Protein AF-A0ABC8APU8-F1 (afdb_monomer_lite)

InterPro domains:
  IPR000086 NUDIX hydrolase domain [PF00293] (6-107)
  IPR000086 NUDIX hydrolase domain [PS51462] (1-116)
  IPR015797 NUDIX hydrolase-like domain superfamily [SSF55811] (5-109)

pLDDT: mean 92.84, std 8.29, range [59.09, 98.62]

Secondary structure (DSSP, 8-state):
-B-TTSSEEEEEE-TTT-SEE----PPPTT-SSHHHHHHHHHHHHH---S-EEPSS--EEEEEEEE-TTSSEEEEEEEE--EEPPTT------TT-SEEEEEETTS--TTB-----

Sequence (116 aa):
MFSHDEREVLLTLHPRVGRWIQLGGHCEESDDSVAAAALREATEESGIAGLVLEPGLYGAQAHPIKCSLGVPTRHLDLLFKIKAPEGAVPVRSSESADLAWWPVDGLPADSDVLLR

Organism: NCBI:txid37332

Radius of gyration: 13.86 Å; chains: 1; bounding box: 37×28×30 Å

Foldseek 3Di:
DAEQVRQKDKWFCAPVLRFTEHFADDDDPPQPDPQSRRVVRCCQAFVAPPKDWDDDFPDWDWDWDCPPVRDIDIDIDTDTDIYGYHPTDTDGDPRGPDIDIAGPVGDDPRHDYDDD

Structure (mmCIF, N/CA/C/O backbone):
data_AF-A0ABC8APU8-F1
#
_entry.id   AF-A0ABC8APU8-F1
#
loop_
_atom_site.group_PDB
_atom_site.id
_atom_site.type_symbol
_atom_site.label_atom_id
_atom_site.label_alt_id
_atom_site.label_comp_id
_atom_site.label_asym_id
_atom_site.label_entity_id
_atom_site.label_seq_id
_atom_site.pdbx_PDB_ins_code
_atom_site.Cartn_x
_atom_site.Cartn_y
_atom_site.Cartn_z
_atom_site.occupancy
_atom_site.B_iso_or_equiv
_atom_site.auth_seq_id
_atom_site.auth_comp_id
_atom_site.auth_asym_id
_atom_site.auth_atom_id
_atom_site.pdbx_PDB_model_num
ATOM 1 N N . MET A 1 1 ? -2.473 -2.173 1.549 1.00 96.75 1 MET A N 1
ATOM 2 C CA . MET A 1 1 ? -3.248 -1.744 2.735 1.00 96.75 1 MET A CA 1
ATOM 3 C C . MET A 1 1 ? -4.701 -2.131 2.534 1.00 96.75 1 MET A C 1
ATOM 5 O O . MET A 1 1 ? -5.202 -1.898 1.447 1.00 96.75 1 MET A O 1
ATOM 9 N N . PHE A 1 2 ? -5.351 -2.725 3.529 1.00 98.19 2 PHE A N 1
ATOM 10 C CA . PHE A 1 2 ? -6.730 -3.208 3.451 1.00 98.19 2 PHE A CA 1
ATOM 11 C C . PHE A 1 2 ? -7.716 -2.229 4.096 1.00 98.19 2 PHE A C 1
ATOM 13 O O . PHE A 1 2 ? -7.354 -1.508 5.032 1.00 98.19 2 PHE A O 1
ATOM 20 N N . SER A 1 3 ? -8.961 -2.233 3.622 1.00 98.44 3 SER A N 1
ATOM 21 C CA . SER A 1 3 ? -10.084 -1.561 4.279 1.00 98.44 3 SER A CA 1
ATOM 22 C C . SER A 1 3 ? -10.367 -2.168 5.662 1.00 98.44 3 SER A C 1
ATOM 24 O O . SER A 1 3 ? -9.897 -3.258 6.002 1.00 98.44 3 SER A O 1
ATOM 26 N N . HIS A 1 4 ? -11.171 -1.476 6.471 1.00 98.00 4 HIS A N 1
ATOM 27 C CA 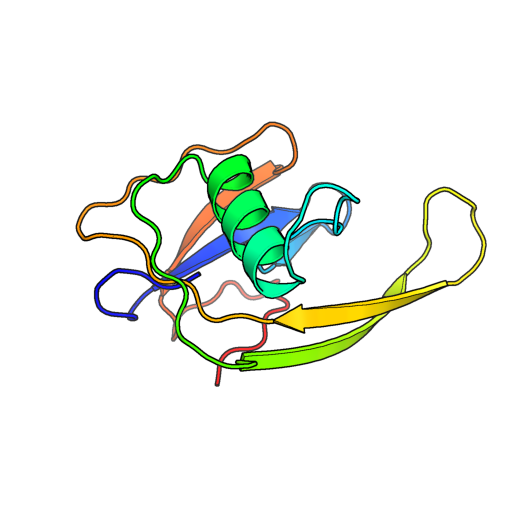. HIS A 1 4 ? -11.551 -1.913 7.822 1.00 98.00 4 HIS A CA 1
ATOM 28 C C . HIS A 1 4 ? -12.218 -3.306 7.879 1.00 98.00 4 HIS A C 1
ATOM 30 O O . HIS A 1 4 ? -12.139 -3.997 8.895 1.00 98.00 4 HIS A O 1
ATOM 36 N N . ASP A 1 5 ? -12.856 -3.736 6.795 1.00 97.69 5 ASP A N 1
ATOM 37 C CA . ASP A 1 5 ? -13.506 -5.039 6.632 1.00 97.69 5 ASP A CA 1
ATOM 38 C C . ASP A 1 5 ? -12.740 -5.978 5.685 1.00 97.69 5 ASP A C 1
ATOM 40 O O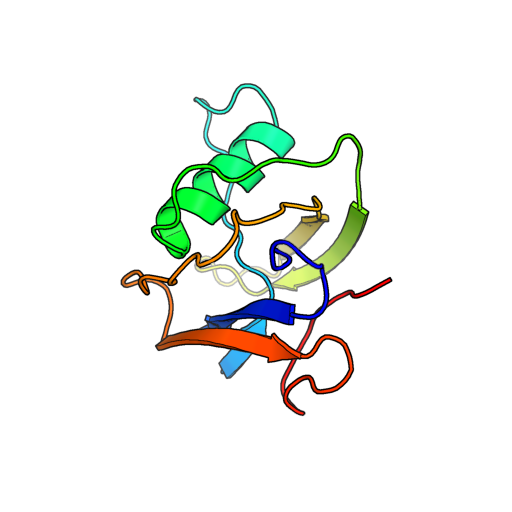 . ASP A 1 5 ? -13.189 -7.093 5.429 1.00 97.69 5 ASP A O 1
ATOM 44 N N . GLU A 1 6 ? -11.583 -5.530 5.191 1.00 97.62 6 GLU A N 1
ATOM 45 C CA . GLU A 1 6 ? -10.670 -6.251 4.298 1.00 97.62 6 GLU A CA 1
ATOM 46 C C . GLU A 1 6 ? -11.273 -6.666 2.952 1.00 97.62 6 GLU A C 1
ATOM 48 O O . GLU A 1 6 ? -10.721 -7.517 2.255 1.00 97.62 6 GLU A O 1
ATOM 53 N N . ARG A 1 7 ? -12.389 -6.045 2.558 1.00 97.81 7 ARG A N 1
ATOM 54 C CA . ARG A 1 7 ? -13.015 -6.264 1.248 1.00 97.81 7 ARG A CA 1
ATOM 55 C C . ARG A 1 7 ? -12.368 -5.459 0.135 1.00 97.81 7 ARG A C 1
ATOM 57 O O . ARG A 1 7 ? -12.537 -5.797 -1.034 1.00 97.81 7 ARG A O 1
ATOM 64 N N . GLU A 1 8 ? -11.619 -4.424 0.489 1.00 98.44 8 GLU A N 1
ATOM 65 C CA . GLU A 1 8 ? -10.915 -3.574 -0.458 1.00 98.44 8 GLU A CA 1
ATOM 66 C C . GLU A 1 8 ? -9.438 -3.445 -0.087 1.00 98.44 8 GLU A C 1
ATOM 68 O O . GLU A 1 8 ? -9.038 -3.565 1.076 1.00 98.44 8 GLU A O 1
ATOM 73 N N . VAL A 1 9 ? -8.621 -3.167 -1.098 1.00 98.25 9 VAL A N 1
ATOM 74 C CA . VAL A 1 9 ? -7.205 -2.838 -0.967 1.00 98.25 9 VAL A CA 1
ATOM 75 C C . VAL A 1 9 ? -6.946 -1.468 -1.586 1.00 98.25 9 VAL A C 1
ATOM 77 O O . VAL A 1 9 ? -7.421 -1.173 -2.682 1.00 98.25 9 VAL A O 1
ATOM 80 N N . LEU A 1 10 ? -6.206 -0.611 -0.881 1.00 98.06 10 LEU A N 1
ATOM 81 C CA . LEU A 1 10 ? -5.769 0.671 -1.423 1.00 98.06 10 LEU A CA 1
ATOM 82 C C . LEU A 1 10 ? -4.534 0.447 -2.284 1.00 98.06 10 LEU A C 1
ATOM 84 O O . LEU A 1 10 ? -3.540 -0.097 -1.787 1.00 98.06 10 LEU A O 1
ATOM 88 N N . LEU A 1 11 ? -4.606 0.891 -3.537 1.00 98.00 11 LEU A N 1
ATOM 89 C CA . LEU A 1 11 ? -3.526 0.806 -4.515 1.00 98.00 11 LEU A CA 1
ATOM 90 C C . LEU A 1 11 ? -3.177 2.191 -5.054 1.00 98.00 11 LEU A C 1
ATOM 92 O O . LEU A 1 11 ? -4.060 3.033 -5.235 1.00 98.00 11 LEU A O 1
ATOM 96 N N . THR A 1 12 ? -1.898 2.386 -5.362 1.00 97.62 12 THR A N 1
ATOM 97 C CA . THR A 1 12 ? -1.390 3.562 -6.071 1.00 97.62 12 THR A CA 1
ATOM 98 C C . THR A 1 12 ? -1.168 3.240 -7.546 1.00 97.62 12 THR A C 1
ATOM 100 O O . THR A 1 12 ? -0.613 2.194 -7.894 1.00 97.62 12 THR A O 1
ATOM 103 N N . LEU A 1 13 ? -1.594 4.140 -8.432 1.00 97.00 13 LEU A N 1
ATOM 104 C CA . LEU A 1 13 ? -1.204 4.117 -9.836 1.00 97.00 13 LEU A CA 1
ATOM 105 C C . LEU A 1 13 ? 0.159 4.801 -9.967 1.00 97.00 13 LEU A C 1
ATOM 107 O O . LEU A 1 13 ? 0.266 6.032 -9.948 1.00 97.00 13 LEU A O 1
ATOM 111 N N . HIS A 1 14 ? 1.213 4.002 -10.113 1.00 94.31 14 HIS A N 1
ATOM 112 C CA . HIS A 1 14 ? 2.577 4.518 -10.066 1.00 94.31 14 HIS A CA 1
ATOM 113 C C . HIS A 1 14 ? 2.972 5.207 -11.391 1.00 94.31 14 HIS A C 1
ATOM 115 O O . HIS A 1 14 ? 2.999 4.553 -12.441 1.00 94.31 14 HIS A O 1
ATOM 121 N N . PRO A 1 15 ? 3.372 6.496 -11.386 1.00 91.06 15 PRO A N 1
ATOM 122 C CA . PRO A 1 15 ? 3.496 7.321 -12.595 1.00 91.06 15 PRO A CA 1
ATOM 123 C C . PRO A 1 15 ? 4.564 6.838 -13.584 1.00 91.06 15 PRO A C 1
ATOM 125 O O . PRO A 1 15 ? 4.454 7.088 -14.781 1.00 91.06 15 PRO A O 1
ATOM 128 N N . ARG A 1 16 ? 5.606 6.141 -13.109 1.00 88.06 16 ARG A N 1
ATOM 129 C CA . ARG A 1 16 ? 6.667 5.598 -13.983 1.00 88.06 16 ARG A CA 1
ATOM 130 C C . ARG A 1 16 ? 6.438 4.151 -14.405 1.00 88.06 16 ARG A C 1
ATOM 132 O O . ARG A 1 16 ? 7.006 3.726 -15.404 1.00 88.06 16 ARG A O 1
ATOM 139 N N . VAL A 1 17 ? 5.669 3.392 -13.624 1.00 88.62 17 VAL A N 1
ATOM 140 C CA . VAL A 1 17 ? 5.433 1.960 -13.886 1.00 88.62 17 VAL A CA 1
ATOM 141 C C . VAL A 1 17 ? 4.174 1.794 -14.736 1.00 88.62 17 VAL A C 1
ATOM 143 O O . VAL A 1 17 ? 4.113 0.881 -15.554 1.00 88.62 17 VAL A O 1
ATOM 146 N N . GLY A 1 18 ? 3.204 2.705 -14.592 1.00 92.25 18 GLY A N 1
ATOM 147 C CA . GLY A 1 18 ? 1.947 2.678 -15.336 1.00 92.25 18 GLY A CA 1
ATOM 148 C C . GLY A 1 18 ? 1.067 1.495 -14.945 1.00 92.25 18 GLY A C 1
ATOM 149 O O . GLY A 1 18 ? 0.430 0.911 -15.814 1.00 92.25 18 GLY A O 1
ATOM 150 N N . ARG A 1 19 ? 1.108 1.103 -13.666 1.00 94.88 19 ARG A N 1
ATOM 151 C CA . ARG A 1 19 ? 0.358 -0.017 -13.086 1.00 94.88 19 ARG A CA 1
ATOM 152 C C . ARG A 1 19 ? -0.148 0.346 -11.701 1.00 94.88 19 ARG A C 1
ATOM 154 O O . ARG A 1 19 ? 0.472 1.171 -11.021 1.00 94.88 19 ARG A O 1
ATOM 161 N N . TRP A 1 20 ? -1.220 -0.320 -11.290 1.00 96.94 20 TRP A N 1
ATOM 162 C CA . TRP A 1 20 ? -1.708 -0.284 -9.916 1.00 96.94 20 TRP A CA 1
ATOM 163 C C . TRP A 1 20 ? -0.884 -1.225 -9.040 1.00 96.94 20 TRP A C 1
ATOM 165 O O . TRP A 1 20 ? -0.844 -2.433 -9.279 1.00 96.94 20 TRP A O 1
ATOM 175 N N . ILE A 1 21 ? -0.225 -0.674 -8.029 1.00 95.25 21 ILE A N 1
ATOM 176 C CA . ILE A 1 21 ? 0.648 -1.414 -7.113 1.00 95.25 21 ILE A CA 1
ATOM 177 C C . ILE A 1 21 ? 0.336 -1.049 -5.660 1.00 95.25 21 ILE A C 1
ATOM 179 O O . ILE A 1 21 ? -0.407 -0.103 -5.382 1.00 95.25 21 ILE A O 1
ATOM 183 N N . GLN A 1 22 ? 0.882 -1.816 -4.719 1.00 95.12 22 GLN A N 1
ATOM 184 C CA . GLN A 1 22 ? 0.870 -1.446 -3.306 1.00 95.12 22 GLN A CA 1
ATOM 185 C C . GLN A 1 22 ? 1.600 -0.117 -3.065 1.00 95.12 22 GLN A C 1
ATOM 187 O O . GLN A 1 22 ? 2.555 0.203 -3.767 1.00 95.12 22 GLN A O 1
ATOM 192 N N . LEU A 1 23 ? 1.169 0.614 -2.034 1.00 95.38 23 LEU A N 1
ATOM 193 C CA . LEU A 1 23 ? 1.943 1.721 -1.469 1.00 95.38 23 LEU A CA 1
ATOM 194 C C . LEU A 1 23 ? 3.256 1.189 -0.884 1.00 95.38 23 LEU A C 1
ATOM 196 O O . LEU A 1 23 ? 3.291 0.044 -0.404 1.00 95.38 23 LEU A O 1
ATOM 200 N N . GLY A 1 24 ? 4.296 2.016 -0.871 1.00 92.75 24 GLY A N 1
ATOM 201 C CA . GLY A 1 24 ? 5.560 1.667 -0.245 1.00 92.75 24 GLY A CA 1
ATOM 202 C C . GLY A 1 24 ? 6.731 2.504 -0.745 1.00 92.75 24 GLY A C 1
ATOM 203 O O . GLY A 1 24 ? 6.831 2.835 -1.924 1.00 92.75 24 GLY A O 1
ATOM 204 N N . GLY A 1 25 ? 7.686 2.714 0.155 1.00 91.75 25 GLY A N 1
ATOM 205 C CA . GLY A 1 25 ? 8.903 3.470 -0.097 1.00 91.75 25 GLY A CA 1
ATOM 206 C C . GLY A 1 25 ? 10.128 2.852 0.571 1.00 91.75 25 GLY A C 1
ATOM 207 O O . GLY A 1 25 ? 10.149 1.674 0.946 1.00 91.75 25 GLY A O 1
ATOM 208 N N . HIS A 1 26 ? 11.194 3.641 0.665 1.00 91.06 26 HIS A N 1
ATOM 209 C CA . HIS A 1 26 ? 12.463 3.185 1.225 1.00 91.06 26 HIS A CA 1
ATOM 210 C C . HIS A 1 26 ? 12.471 3.306 2.751 1.00 91.06 26 HIS A C 1
ATOM 212 O O . HIS A 1 26 ? 11.849 4.190 3.328 1.00 91.06 26 HIS A O 1
ATOM 218 N N . CYS A 1 27 ? 13.248 2.445 3.409 1.00 94.62 27 CYS A N 1
ATOM 219 C CA . CYS A 1 27 ? 13.561 2.655 4.817 1.00 94.62 27 CYS A CA 1
ATOM 220 C C . CYS A 1 27 ? 14.488 3.863 4.979 1.00 94.62 27 CYS A C 1
ATOM 222 O O . CYS A 1 27 ? 15.464 4.014 4.236 1.00 94.62 27 CYS A O 1
ATOM 224 N N . GLU A 1 28 ? 14.213 4.664 5.995 1.00 95.06 28 GLU A N 1
ATOM 225 C CA . GLU A 1 28 ? 15.050 5.756 6.465 1.00 95.06 28 GLU A CA 1
ATOM 226 C C . GLU A 1 28 ? 15.847 5.326 7.705 1.00 95.06 28 GLU A C 1
ATOM 228 O O . GLU A 1 28 ? 15.482 4.389 8.413 1.00 95.06 28 GLU A O 1
ATOM 233 N N . GLU A 1 29 ? 16.948 6.024 8.002 1.00 96.19 29 GLU A N 1
ATOM 234 C CA . GLU A 1 29 ? 17.755 5.758 9.210 1.00 96.19 29 GLU A CA 1
ATOM 235 C C . GLU A 1 29 ? 16.980 6.012 10.515 1.00 96.19 29 GLU A C 1
ATOM 237 O O . GLU A 1 29 ? 17.346 5.496 11.570 1.00 96.19 29 GLU A O 1
ATOM 242 N N . SER A 1 30 ? 15.926 6.823 10.438 1.00 95.94 30 SER A N 1
ATOM 243 C CA . SER A 1 30 ? 14.998 7.165 11.516 1.00 95.94 30 SER A CA 1
ATOM 244 C C . SER A 1 30 ? 13.955 6.079 11.794 1.00 95.94 30 SER A C 1
ATOM 246 O O . SER A 1 30 ? 13.294 6.146 12.830 1.00 95.94 30 SER A O 1
ATOM 248 N N . ASP A 1 31 ? 13.782 5.099 10.901 1.00 97.25 31 ASP A N 1
ATOM 249 C CA . ASP A 1 31 ? 12.783 4.051 11.078 1.00 97.25 31 ASP A CA 1
ATOM 250 C C . ASP A 1 31 ? 13.266 3.007 12.098 1.00 97.25 31 ASP A C 1
ATOM 252 O O . ASP A 1 31 ? 14.266 2.317 11.894 1.00 97.25 31 ASP A O 1
ATOM 256 N N . ASP A 1 32 ? 12.495 2.805 13.170 1.00 96.44 32 ASP A N 1
ATOM 257 C CA . ASP A 1 32 ? 12.808 1.811 14.212 1.00 96.44 32 ASP A CA 1
ATOM 258 C C . ASP A 1 32 ? 12.859 0.365 13.675 1.00 96.44 32 ASP A C 1
ATOM 260 O O . ASP A 1 32 ? 13.458 -0.531 14.276 1.00 96.44 32 ASP A O 1
ATOM 264 N N . SER A 1 33 ? 12.174 0.101 12.558 1.00 96.50 33 SER A N 1
ATOM 265 C CA . SER A 1 33 ? 12.165 -1.188 11.863 1.00 96.50 33 SER A CA 1
ATOM 266 C C . SER A 1 33 ? 11.613 -1.047 10.442 1.00 96.50 33 SER A C 1
ATOM 268 O O . SER A 1 33 ? 10.925 -0.081 10.128 1.00 96.50 33 SER A O 1
ATOM 270 N N . VAL A 1 34 ? 11.798 -2.070 9.599 1.00 96.31 34 VAL A N 1
ATOM 271 C CA . VAL A 1 34 ? 11.178 -2.1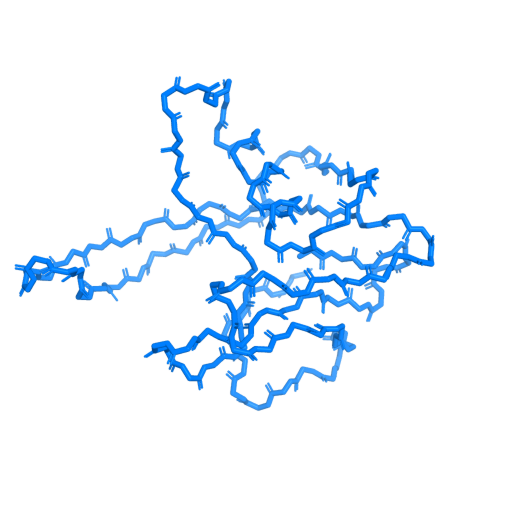17 8.257 1.00 96.31 34 VAL A CA 1
ATOM 272 C C . VAL A 1 34 ? 9.642 -2.069 8.331 1.00 96.31 34 VAL A C 1
ATOM 274 O O . VAL A 1 34 ? 8.993 -1.482 7.473 1.00 96.31 34 VAL A O 1
ATOM 277 N N . ALA A 1 35 ? 9.044 -2.651 9.376 1.00 97.31 35 ALA A N 1
ATOM 278 C CA . ALA A 1 35 ? 7.601 -2.571 9.595 1.00 97.31 35 ALA A CA 1
ATOM 279 C C . ALA A 1 35 ? 7.158 -1.137 9.939 1.00 97.31 35 ALA A C 1
ATOM 281 O O . ALA A 1 35 ? 6.115 -0.687 9.468 1.00 97.31 35 ALA A O 1
ATOM 282 N N . ALA A 1 36 ? 7.961 -0.413 10.729 1.00 97.06 36 ALA A N 1
ATOM 283 C CA . ALA A 1 36 ? 7.715 0.995 11.036 1.00 97.06 36 ALA A CA 1
ATOM 284 C C . ALA A 1 36 ? 7.811 1.862 9.771 1.00 97.06 36 ALA A C 1
ATOM 286 O O . ALA A 1 36 ? 6.908 2.660 9.532 1.00 97.06 36 ALA A O 1
ATOM 287 N N . ALA A 1 37 ? 8.813 1.611 8.919 1.00 97.62 37 ALA A N 1
ATOM 288 C CA . ALA A 1 37 ? 8.933 2.252 7.610 1.00 97.62 37 ALA A CA 1
ATOM 289 C C . ALA A 1 37 ? 7.676 2.022 6.756 1.00 97.62 37 ALA A C 1
ATOM 291 O O . ALA A 1 37 ? 7.076 2.969 6.262 1.00 97.62 37 ALA A O 1
ATOM 292 N N . ALA A 1 38 ? 7.201 0.775 6.652 1.00 97.50 38 ALA A N 1
ATOM 293 C CA . ALA A 1 38 ? 5.994 0.458 5.886 1.00 97.50 38 ALA A CA 1
ATOM 294 C C . ALA A 1 38 ? 4.739 1.188 6.405 1.00 97.50 38 ALA A C 1
ATOM 296 O O . ALA A 1 38 ? 3.895 1.601 5.610 1.00 97.50 38 ALA A O 1
ATOM 297 N N . LEU A 1 39 ? 4.603 1.354 7.727 1.00 97.94 39 LEU A N 1
ATOM 298 C CA . LEU A 1 39 ? 3.493 2.102 8.324 1.00 97.94 39 LEU A CA 1
ATOM 299 C C . LEU A 1 39 ? 3.606 3.614 8.073 1.00 97.94 39 LEU A C 1
ATOM 301 O O . LEU A 1 39 ? 2.587 4.255 7.796 1.00 97.94 39 LEU A O 1
ATOM 305 N N . ARG A 1 40 ? 4.821 4.173 8.151 1.00 97.75 40 ARG A N 1
ATOM 306 C CA . ARG A 1 40 ? 5.104 5.578 7.824 1.00 97.75 40 ARG A CA 1
ATOM 307 C C . ARG A 1 40 ? 4.765 5.870 6.364 1.00 97.75 40 ARG A C 1
ATOM 309 O O . ARG A 1 40 ? 3.903 6.706 6.121 1.00 97.75 40 ARG A O 1
ATOM 316 N N . GLU A 1 41 ? 5.335 5.116 5.430 1.00 97.44 41 GLU A N 1
ATOM 317 C CA . GLU A 1 41 ? 5.093 5.261 3.985 1.00 97.44 41 GLU A CA 1
ATOM 318 C C . GLU A 1 41 ? 3.600 5.133 3.649 1.00 97.44 41 GLU A C 1
ATOM 320 O O . GLU A 1 41 ? 3.024 5.976 2.964 1.00 97.44 41 GLU A O 1
ATOM 325 N N . ALA A 1 42 ? 2.913 4.133 4.220 1.00 97.44 42 ALA A N 1
ATOM 326 C CA . ALA A 1 42 ? 1.471 3.993 4.034 1.00 97.44 42 ALA A CA 1
ATOM 327 C C . ALA A 1 42 ? 0.694 5.223 4.533 1.00 97.44 42 ALA A C 1
ATOM 329 O O . ALA A 1 42 ? -0.302 5.599 3.917 1.00 97.44 42 ALA A O 1
ATOM 330 N N . THR A 1 43 ? 1.132 5.855 5.625 1.00 97.38 43 THR A N 1
ATOM 331 C CA . THR A 1 43 ? 0.522 7.085 6.153 1.00 97.38 43 THR A CA 1
ATOM 332 C C . THR A 1 43 ? 0.807 8.279 5.240 1.00 97.38 43 THR A C 1
ATOM 334 O O . THR A 1 43 ? -0.110 9.032 4.917 1.00 97.38 43 THR A O 1
ATOM 337 N N . GLU A 1 44 ? 2.054 8.444 4.801 1.00 96.69 44 GLU A N 1
ATOM 338 C CA . GLU A 1 44 ? 2.517 9.570 3.980 1.00 96.69 44 GLU A CA 1
ATOM 339 C C . GLU A 1 44 ? 1.897 9.559 2.580 1.00 96.69 44 GLU A C 1
ATOM 341 O O . GLU A 1 44 ? 1.375 10.577 2.118 1.00 96.69 44 GLU A O 1
ATOM 346 N N . GLU A 1 45 ? 1.884 8.402 1.920 1.00 96.69 45 GLU A N 1
ATOM 347 C CA . GLU A 1 45 ? 1.371 8.276 0.558 1.00 96.69 45 GLU A CA 1
ATOM 348 C C . GLU A 1 45 ? -0.162 8.284 0.479 1.00 96.69 45 GLU A C 1
ATOM 350 O O . GLU A 1 45 ? -0.719 8.711 -0.538 1.00 96.69 45 GLU A O 1
ATOM 355 N N . SER A 1 46 ? -0.847 7.807 1.529 1.00 97.44 46 SER A N 1
ATOM 356 C CA . SER A 1 46 ? -2.314 7.734 1.550 1.00 97.44 46 SER A CA 1
ATOM 357 C C . SER A 1 46 ? -3.006 8.880 2.274 1.00 97.44 46 SER A C 1
ATOM 359 O O . SER A 1 46 ? -4.216 9.041 2.119 1.00 97.44 46 SER A O 1
ATOM 361 N N . GLY A 1 47 ? -2.294 9.626 3.121 1.00 97.38 47 GLY A N 1
ATOM 362 C CA . GLY A 1 47 ? -2.876 10.641 3.998 1.00 97.38 47 GLY A CA 1
ATOM 363 C C . GLY A 1 47 ? -3.855 10.101 5.052 1.00 97.38 47 GLY A C 1
ATOM 364 O O . GLY A 1 47 ? -4.549 10.892 5.693 1.00 97.38 47 GLY A O 1
ATOM 365 N N . ILE A 1 48 ? -3.949 8.779 5.239 1.00 98.12 48 ILE A N 1
ATOM 366 C CA . ILE A 1 48 ? -4.874 8.160 6.194 1.00 98.12 48 ILE A CA 1
ATOM 367 C C . ILE A 1 48 ? -4.212 8.072 7.571 1.00 98.12 48 ILE A C 1
ATOM 369 O O . I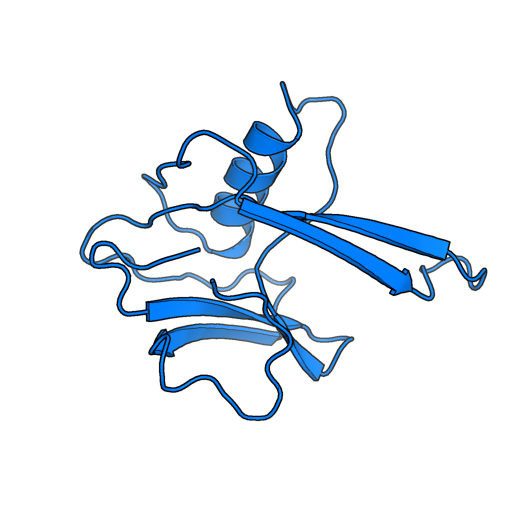LE A 1 48 ? -3.167 7.452 7.743 1.00 98.12 48 ILE A O 1
ATOM 373 N N . ALA A 1 49 ? -4.867 8.647 8.578 1.00 96.62 49 ALA A N 1
ATOM 374 C CA . ALA A 1 49 ? -4.486 8.492 9.979 1.00 96.62 49 ALA A CA 1
ATOM 375 C C . ALA A 1 49 ? -5.119 7.238 10.608 1.00 96.62 49 ALA A C 1
ATOM 377 O O . ALA A 1 49 ? -6.130 6.725 10.131 1.00 96.62 49 ALA A O 1
ATOM 378 N N . GLY A 1 50 ? -4.560 6.773 11.730 1.00 97.06 50 GLY A N 1
ATOM 379 C CA . GLY A 1 50 ? -5.126 5.653 12.495 1.00 97.06 50 GLY A CA 1
ATOM 380 C C . GLY A 1 50 ? -4.938 4.282 11.841 1.00 97.06 50 GLY A C 1
ATOM 381 O O . GLY A 1 50 ? -5.705 3.364 12.124 1.00 97.06 50 GLY A O 1
ATOM 382 N N . LEU A 1 51 ? -3.940 4.147 10.964 1.00 98.31 51 LEU A N 1
ATOM 383 C CA . LEU A 1 51 ? -3.556 2.871 10.371 1.00 98.31 51 LEU A CA 1
ATOM 384 C C . LEU A 1 51 ? -3.049 1.901 11.441 1.00 98.31 51 LEU A C 1
ATOM 386 O O . LEU A 1 51 ? -2.284 2.277 12.331 1.00 98.31 51 LEU A O 1
ATOM 390 N N . VAL A 1 52 ? -3.451 0.638 11.325 1.00 98.12 52 VAL A N 1
ATOM 391 C CA . VAL A 1 52 ? -3.010 -0.439 12.215 1.00 98.12 52 VAL A CA 1
ATOM 392 C C . VAL A 1 52 ? -2.184 -1.432 11.415 1.00 98.12 52 VAL A C 1
ATOM 394 O O . VAL A 1 52 ? -2.664 -2.011 10.441 1.00 98.12 52 VAL A O 1
ATOM 397 N N . LEU A 1 53 ? -0.933 -1.628 11.824 1.00 97.69 53 LEU A N 1
ATOM 398 C CA . LEU A 1 53 ? -0.069 -2.663 11.272 1.00 97.69 53 LEU A CA 1
ATOM 399 C C . LEU A 1 53 ? -0.388 -4.006 11.935 1.00 97.69 53 LEU A C 1
ATOM 401 O O . LEU A 1 53 ? -0.323 -4.134 13.158 1.00 97.69 53 LEU A O 1
ATOM 405 N N . GLU A 1 54 ? -0.712 -5.007 11.122 1.00 96.75 54 GLU A N 1
ATOM 406 C CA . GLU A 1 54 ? -0.867 -6.383 11.582 1.00 96.75 54 GLU A CA 1
ATOM 407 C C . GLU A 1 54 ? 0.518 -6.995 11.846 1.00 96.75 54 GLU A C 1
ATOM 409 O O . GLU A 1 54 ? 1.423 -6.847 11.015 1.00 96.75 54 GLU A O 1
ATOM 414 N N . PRO A 1 55 ? 0.721 -7.694 12.976 1.00 94.06 55 PRO A N 1
ATOM 415 C CA . PRO A 1 55 ? 2.008 -8.299 13.281 1.00 94.06 55 PRO A CA 1
ATOM 416 C C . PRO A 1 55 ? 2.442 -9.341 12.243 1.00 94.06 55 PRO A C 1
ATOM 418 O O . PRO A 1 55 ? 1.680 -10.229 11.864 1.00 94.06 55 PRO A O 1
ATOM 421 N N . GLY A 1 56 ? 3.724 -9.299 11.878 1.00 94.62 56 GLY A N 1
ATOM 422 C CA . GLY A 1 56 ? 4.368 -10.306 11.037 1.00 94.62 56 GLY A CA 1
ATOM 423 C C . GLY A 1 56 ? 4.556 -9.888 9.579 1.00 94.62 56 GLY A C 1
ATOM 424 O O . GLY A 1 56 ? 4.043 -8.877 9.107 1.00 94.62 56 GLY A O 1
ATOM 425 N N . LEU A 1 57 ? 5.352 -10.684 8.866 1.00 95.31 57 LEU A N 1
ATOM 426 C CA . LEU A 1 57 ? 5.615 -10.478 7.447 1.00 95.31 57 LEU A CA 1
ATOM 427 C C . LEU A 1 57 ? 4.466 -11.074 6.632 1.00 95.31 57 LEU A C 1
ATOM 429 O O . LEU A 1 57 ? 4.208 -12.276 6.703 1.00 95.31 57 LEU A O 1
ATOM 433 N N . TYR A 1 58 ? 3.810 -10.246 5.829 1.00 96.06 58 TYR A N 1
ATOM 434 C CA . TYR A 1 58 ? 2.728 -10.691 4.954 1.00 96.06 58 TYR A CA 1
ATOM 435 C C . TYR A 1 58 ? 3.272 -11.388 3.698 1.00 96.06 58 TYR A C 1
ATOM 437 O O . TYR A 1 58 ? 2.753 -12.411 3.235 1.00 96.06 58 TYR A O 1
ATOM 445 N N . GLY A 1 59 ? 4.379 -10.877 3.163 1.00 94.88 59 GLY A N 1
ATOM 446 C CA . GLY A 1 59 ? 5.040 -11.466 2.010 1.00 94.88 59 GLY A CA 1
ATOM 447 C C . GLY A 1 59 ? 6.396 -10.843 1.730 1.00 94.88 59 GLY A C 1
ATOM 448 O O . GLY A 1 59 ? 6.807 -9.885 2.375 1.00 94.88 59 GLY A O 1
ATOM 449 N N . ALA A 1 60 ? 7.086 -11.400 0.744 1.00 93.31 60 ALA A N 1
ATOM 450 C CA . ALA A 1 60 ? 8.290 -10.813 0.189 1.00 93.31 60 ALA A CA 1
ATOM 451 C C . ALA A 1 60 ? 8.298 -11.023 -1.323 1.00 93.31 60 ALA A C 1
ATOM 453 O O . ALA A 1 60 ? 7.904 -12.095 -1.799 1.00 93.31 60 ALA A O 1
ATOM 454 N N . GLN A 1 61 ? 8.746 -10.019 -2.068 1.00 90.25 61 GLN A N 1
ATOM 455 C CA . GLN A 1 61 ? 8.866 -10.081 -3.521 1.00 90.25 61 GLN A CA 1
ATOM 456 C C . GLN A 1 61 ? 10.236 -9.560 -3.939 1.00 90.25 61 GLN A C 1
ATOM 458 O O . GLN A 1 61 ? 10.677 -8.511 -3.489 1.00 90.25 61 GLN A O 1
ATOM 463 N N . ALA A 1 62 ? 10.920 -10.302 -4.806 1.00 89.31 62 ALA A N 1
ATOM 464 C CA . ALA A 1 62 ? 12.187 -9.871 -5.378 1.00 89.31 62 ALA A CA 1
ATOM 465 C C . ALA A 1 62 ? 11.995 -9.605 -6.866 1.00 89.31 62 ALA A C 1
ATOM 467 O O . ALA A 1 62 ? 11.628 -10.517 -7.612 1.00 89.31 62 ALA A O 1
ATOM 468 N N . HIS A 1 63 ? 12.280 -8.386 -7.309 1.00 84.75 63 HIS A N 1
ATOM 469 C CA . HIS A 1 63 ? 12.095 -8.006 -8.704 1.00 84.75 63 HIS A CA 1
ATOM 470 C C . HIS A 1 63 ? 13.265 -7.142 -9.208 1.00 84.75 63 HIS A C 1
ATOM 472 O O . HIS A 1 63 ? 13.910 -6.429 -8.433 1.00 84.75 63 HIS A O 1
ATOM 478 N N . PRO A 1 64 ? 13.627 -7.249 -10.499 1.00 84.25 64 PRO A N 1
ATOM 479 C CA . PRO A 1 64 ? 14.648 -6.394 -11.082 1.00 84.25 64 PRO A CA 1
ATOM 480 C C . PRO A 1 64 ? 14.088 -4.986 -11.285 1.00 84.25 64 PRO A C 1
ATOM 482 O O . PRO A 1 64 ? 12.984 -4.826 -11.801 1.00 84.25 64 PRO A O 1
ATOM 485 N N . ILE A 1 65 ? 14.881 -3.969 -10.966 1.00 76.62 65 ILE A N 1
ATOM 486 C CA . ILE A 1 65 ? 14.539 -2.580 -11.258 1.00 76.62 65 ILE A CA 1
ATOM 487 C C . ILE A 1 65 ? 15.721 -1.889 -11.934 1.00 76.62 65 ILE A C 1
ATOM 489 O O . ILE A 1 65 ? 16.893 -2.201 -11.708 1.00 76.62 65 ILE A O 1
ATOM 493 N N . LYS A 1 66 ? 15.406 -0.939 -12.811 1.00 69.44 66 LYS A N 1
ATOM 494 C CA . LYS A 1 66 ? 16.385 0.028 -13.298 1.00 69.44 66 LYS A CA 1
ATOM 495 C C . LYS A 1 66 ? 16.264 1.260 -12.415 1.00 69.44 66 LYS A C 1
ATOM 497 O O . LYS A 1 66 ? 15.421 2.116 -12.674 1.00 69.44 66 LYS A O 1
ATOM 502 N N . CYS A 1 67 ? 17.068 1.326 -11.357 1.00 62.84 67 CYS A N 1
ATOM 503 C CA . CYS A 1 67 ? 17.153 2.537 -10.546 1.00 62.84 67 CYS A CA 1
ATOM 504 C C . CYS A 1 67 ? 17.674 3.717 -11.380 1.00 62.84 67 CYS A C 1
ATOM 506 O O . CYS A 1 67 ? 18.243 3.550 -12.464 1.00 62.84 67 CYS A O 1
ATOM 508 N N . SER A 1 68 ? 17.530 4.921 -10.832 1.00 59.09 68 SER A N 1
ATOM 509 C CA . SER A 1 68 ? 17.980 6.196 -11.413 1.00 59.09 68 SER A CA 1
ATOM 510 C C . SER A 1 68 ? 19.454 6.223 -11.853 1.00 59.09 68 SER A C 1
ATOM 512 O O . SER A 1 68 ? 19.826 7.063 -12.665 1.00 59.09 68 SER A O 1
ATOM 514 N N . LEU A 1 69 ? 20.281 5.286 -11.379 1.00 59.97 69 LEU A N 1
ATOM 515 C CA . LEU A 1 69 ? 21.701 5.150 -11.723 1.00 59.97 69 LEU A CA 1
ATOM 516 C C . LEU A 1 69 ? 21.971 4.353 -13.016 1.00 59.97 69 LEU A C 1
ATOM 518 O O . LEU A 1 69 ? 23.126 4.209 -13.409 1.00 59.97 69 LEU A O 1
ATOM 522 N N . GLY A 1 70 ? 20.946 3.797 -13.671 1.00 64.62 70 GLY A N 1
ATOM 523 C CA . GLY A 1 70 ? 21.091 3.072 -14.944 1.00 64.62 70 GLY A CA 1
ATOM 524 C C . GLY A 1 70 ? 21.737 1.682 -14.843 1.00 64.62 70 GLY A C 1
ATOM 525 O O . GLY A 1 70 ? 21.810 0.970 -15.845 1.00 64.62 70 GLY A O 1
ATOM 526 N N . VAL A 1 71 ? 22.160 1.263 -13.648 1.00 71.75 71 VAL A N 1
ATOM 527 C CA . VAL A 1 71 ? 22.658 -0.089 -13.363 1.00 71.75 71 VAL A CA 1
ATOM 528 C C . VAL A 1 71 ? 21.482 -0.982 -12.953 1.00 71.75 71 VAL A C 1
ATOM 530 O O . VAL A 1 71 ? 20.675 -0.555 -12.125 1.00 71.75 71 VAL A O 1
ATOM 533 N N . PRO A 1 72 ? 21.355 -2.209 -13.495 1.00 72.94 72 PRO A N 1
ATOM 534 C CA . PRO A 1 72 ? 20.356 -3.162 -13.026 1.00 72.94 72 PRO A CA 1
ATOM 535 C C . PRO A 1 72 ? 20.575 -3.483 -11.547 1.00 72.94 72 PRO A C 1
ATOM 537 O O . PRO A 1 72 ? 21.598 -4.057 -11.172 1.00 72.94 72 PRO A O 1
ATOM 540 N N . THR A 1 73 ? 19.600 -3.137 -10.717 1.00 81.19 73 THR A N 1
ATOM 541 C CA . THR A 1 73 ? 19.544 -3.529 -9.310 1.00 81.19 73 THR A CA 1
ATOM 542 C C . THR A 1 73 ? 18.396 -4.515 -9.111 1.00 81.19 73 THR A C 1
ATOM 544 O O . THR A 1 73 ? 17.562 -4.744 -9.994 1.00 81.19 73 THR A O 1
ATOM 547 N N . ARG A 1 74 ? 18.376 -5.166 -7.951 1.00 84.44 74 ARG A N 1
ATOM 548 C CA . ARG A 1 74 ? 17.241 -5.974 -7.506 1.00 84.44 74 ARG A CA 1
ATOM 549 C C . ARG A 1 74 ? 16.690 -5.343 -6.248 1.00 84.44 74 ARG A C 1
ATOM 551 O O . ARG A 1 74 ? 17.455 -5.090 -5.322 1.00 84.44 74 ARG A O 1
ATOM 558 N N . HIS A 1 75 ? 15.389 -5.112 -6.241 1.00 87.19 75 HIS A N 1
ATOM 559 C CA . HIS A 1 75 ? 14.672 -4.762 -5.030 1.00 87.19 75 HIS A CA 1
ATOM 560 C C . HIS A 1 75 ? 14.176 -6.038 -4.360 1.00 87.19 75 HIS A C 1
ATOM 562 O O . HIS A 1 75 ? 13.845 -7.024 -5.030 1.00 87.19 75 HIS A O 1
ATOM 568 N N . LEU A 1 76 ? 14.201 -6.016 -3.031 1.00 90.44 76 LEU A N 1
ATOM 569 C CA . LEU A 1 76 ? 13.516 -6.972 -2.182 1.00 90.44 76 LEU A CA 1
ATOM 57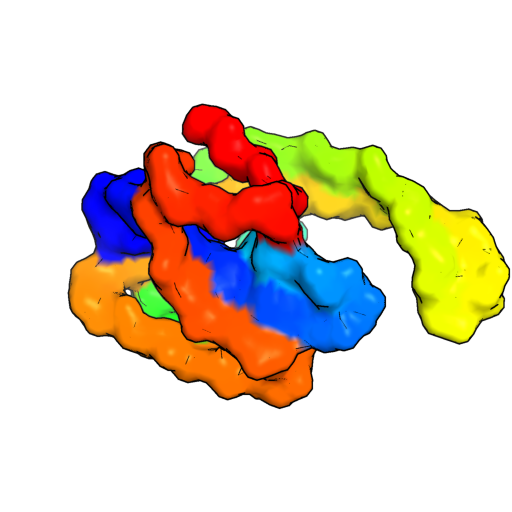0 C C . LEU A 1 76 ? 12.470 -6.185 -1.406 1.00 90.44 76 LEU A C 1
ATOM 572 O O . LEU A 1 76 ? 12.805 -5.479 -0.458 1.00 90.44 76 LEU A O 1
ATOM 576 N N . ASP A 1 77 ? 11.220 -6.340 -1.807 1.00 91.69 77 ASP A N 1
ATOM 577 C CA . ASP A 1 77 ? 10.098 -5.730 -1.121 1.00 91.69 77 ASP A CA 1
ATOM 578 C C . ASP A 1 77 ? 9.681 -6.658 0.012 1.00 91.69 77 ASP A C 1
ATOM 580 O O . ASP A 1 77 ? 9.427 -7.849 -0.204 1.00 91.69 77 ASP A O 1
ATOM 584 N N . LEU A 1 78 ? 9.609 -6.111 1.221 1.00 95.31 78 LEU A N 1
ATOM 585 C CA . LEU A 1 78 ? 9.024 -6.771 2.379 1.00 95.31 78 LEU A CA 1
ATOM 586 C C . LEU A 1 78 ? 7.622 -6.202 2.575 1.00 95.31 78 LEU A C 1
ATOM 588 O O . LEU A 1 78 ? 7.454 -5.009 2.807 1.00 95.31 78 LEU A O 1
ATOM 592 N N . LEU A 1 79 ? 6.613 -7.058 2.443 1.00 96.19 79 LEU A N 1
ATOM 593 C CA . LEU A 1 79 ? 5.217 -6.655 2.480 1.00 96.19 79 LEU A CA 1
ATOM 594 C C . LEU A 1 79 ? 4.665 -6.844 3.888 1.00 96.19 79 LEU A C 1
ATOM 596 O O . LEU A 1 79 ? 4.813 -7.912 4.493 1.00 96.19 79 LEU A O 1
ATOM 600 N N . PHE A 1 80 ? 3.951 -5.830 4.361 1.00 97.44 80 PHE A N 1
ATOM 601 C CA . PHE A 1 80 ? 3.251 -5.829 5.640 1.00 97.44 80 PHE A CA 1
ATOM 602 C C . PHE A 1 80 ? 1.763 -5.595 5.411 1.00 97.44 80 PHE A C 1
ATOM 604 O O . PHE A 1 80 ? 1.358 -4.826 4.534 1.00 97.44 80 PHE A O 1
ATOM 611 N N . LYS A 1 81 ? 0.934 -6.272 6.205 1.00 97.69 81 LYS A N 1
ATOM 612 C CA . LYS A 1 81 ? -0.508 -6.054 6.178 1.00 97.69 81 LYS A CA 1
ATOM 613 C C . LYS A 1 81 ? -0.825 -4.869 7.086 1.00 97.69 81 LYS A C 1
ATOM 615 O O . LYS A 1 81 ? -0.540 -4.891 8.275 1.00 97.69 81 LYS A O 1
ATOM 620 N N . ILE A 1 82 ? -1.402 -3.828 6.500 1.00 98.25 82 ILE A N 1
ATOM 621 C CA . ILE A 1 82 ? -1.842 -2.619 7.200 1.00 98.25 82 ILE A CA 1
ATOM 622 C C . ILE A 1 82 ? -3.334 -2.467 6.960 1.00 98.25 82 ILE A C 1
ATOM 624 O O . ILE A 1 82 ? -3.789 -2.663 5.827 1.00 98.25 82 ILE A O 1
ATOM 628 N N . LYS A 1 83 ? -4.072 -2.117 8.008 1.00 98.44 83 LYS A N 1
ATOM 629 C CA . LYS A 1 83 ? -5.520 -1.953 8.009 1.00 98.44 83 LYS A CA 1
ATOM 630 C C . LYS A 1 83 ? -5.893 -0.498 8.257 1.00 98.44 83 LYS A C 1
ATOM 632 O O . LYS A 1 83 ? -5.399 0.119 9.201 1.00 98.44 83 LYS A O 1
ATOM 637 N N . ALA A 1 84 ? -6.754 0.038 7.401 1.00 98.62 84 ALA A N 1
ATOM 638 C CA . ALA A 1 84 ? -7.309 1.375 7.553 1.00 98.62 84 ALA A CA 1
ATOM 639 C C . ALA A 1 84 ? -8.528 1.370 8.495 1.00 98.62 84 ALA A C 1
ATOM 641 O O . ALA A 1 84 ? -9.239 0.361 8.566 1.00 98.62 84 ALA A O 1
ATOM 642 N N . PRO A 1 85 ? -8.799 2.479 9.209 1.00 98.31 85 PRO A N 1
ATOM 643 C CA . PRO A 1 85 ? -10.011 2.605 10.010 1.00 98.31 85 PRO A CA 1
ATOM 644 C C . PRO A 1 85 ? -11.271 2.635 9.132 1.00 98.31 85 PRO A C 1
ATOM 646 O O . PRO A 1 85 ? -11.220 2.875 7.923 1.00 98.31 85 PRO A O 1
ATOM 649 N N . GLU A 1 86 ? -12.427 2.393 9.749 1.00 98.12 86 GLU A N 1
ATOM 650 C CA . GLU A 1 86 ? -13.719 2.519 9.071 1.00 98.12 86 GLU A CA 1
ATOM 651 C C . GLU A 1 86 ? -13.911 3.947 8.538 1.00 98.12 86 GLU A C 1
ATOM 653 O O . GLU A 1 86 ? -13.596 4.926 9.214 1.00 98.12 86 GLU A O 1
ATOM 658 N N . GLY A 1 87 ? -14.405 4.065 7.303 1.00 96.94 87 GLY A N 1
ATOM 659 C CA . GLY A 1 87 ? -14.633 5.359 6.657 1.00 96.94 87 GLY A CA 1
ATOM 660 C C . GLY A 1 87 ? -13.364 6.098 6.215 1.00 96.94 87 GLY A C 1
ATOM 661 O O . GLY A 1 87 ? -13.444 7.288 5.912 1.00 96.94 87 GLY A O 1
ATOM 662 N N . ALA A 1 88 ? -12.203 5.434 6.167 1.00 97.69 88 ALA A N 1
ATOM 663 C CA . ALA A 1 88 ? -10.964 6.044 5.695 1.00 97.69 88 ALA A CA 1
ATOM 664 C C . ALA A 1 88 ? -11.067 6.525 4.235 1.00 97.69 88 ALA A C 1
ATOM 666 O O . ALA A 1 88 ? -11.294 5.740 3.311 1.00 97.69 88 ALA A O 1
ATOM 667 N N . VAL A 1 89 ? -10.836 7.823 4.029 1.00 97.50 89 VAL A N 1
ATOM 668 C CA . VAL A 1 89 ? -10.790 8.449 2.704 1.00 97.50 89 VAL A CA 1
ATOM 669 C C . VAL A 1 89 ? -9.329 8.721 2.340 1.00 97.50 89 VAL A C 1
ATOM 671 O O . VAL A 1 89 ? -8.682 9.499 3.042 1.00 97.50 89 VAL A O 1
ATOM 674 N N . PRO A 1 90 ? -8.794 8.103 1.273 1.00 97.12 90 PRO A N 1
ATOM 675 C CA . PRO A 1 90 ? -7.415 8.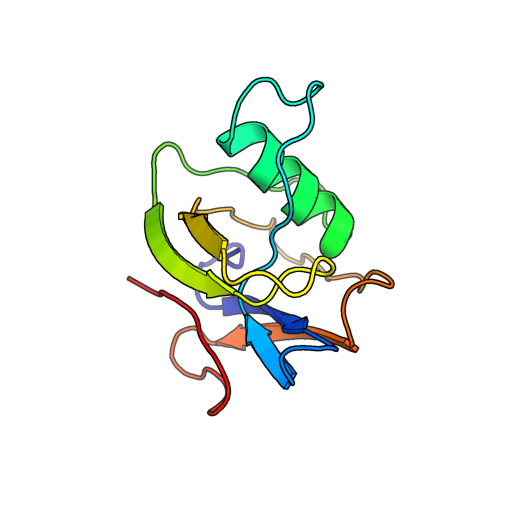308 0.864 1.00 97.12 90 PRO A CA 1
ATOM 676 C C . PRO A 1 90 ? -7.228 9.696 0.245 1.00 97.12 90 PRO A C 1
ATOM 678 O O . PRO A 1 90 ? -8.071 10.188 -0.508 1.00 97.12 90 PRO A O 1
ATOM 681 N N . VAL A 1 91 ? -6.086 10.309 0.532 1.00 96.81 91 VAL A N 1
ATOM 682 C CA . VAL A 1 91 ? -5.620 11.563 -0.054 1.00 96.81 91 VAL A CA 1
ATOM 683 C C . VAL A 1 91 ? -4.328 11.274 -0.803 1.00 96.81 91 VAL A C 1
ATOM 685 O O . VAL A 1 91 ? -3.306 10.950 -0.212 1.00 96.81 91 VAL A O 1
ATOM 688 N N . ARG A 1 92 ? -4.385 11.394 -2.129 1.00 94.12 92 ARG A N 1
ATOM 689 C CA . ARG A 1 92 ? -3.248 11.124 -3.012 1.00 94.12 92 ARG A CA 1
ATOM 690 C C . ARG A 1 92 ? -2.094 12.099 -2.752 1.00 94.12 92 ARG A C 1
ATOM 692 O O . ARG A 1 92 ? -2.297 13.314 -2.810 1.00 94.12 92 ARG A O 1
ATOM 699 N N . SER A 1 93 ? -0.883 11.575 -2.570 1.00 92.69 93 SER A N 1
ATOM 700 C CA . SER A 1 93 ? 0.353 12.368 -2.558 1.00 92.69 93 SER A CA 1
ATOM 701 C C . SER A 1 93 ? 0.801 12.785 -3.974 1.00 92.69 93 SER A C 1
ATOM 703 O O . SER A 1 93 ? 0.205 12.409 -4.986 1.00 92.69 93 SER A O 1
ATOM 705 N N . SER A 1 94 ? 1.878 13.567 -4.087 1.00 92.44 94 SER A N 1
ATOM 706 C CA . SER A 1 94 ? 2.486 13.896 -5.389 1.00 92.44 94 SER A CA 1
ATOM 707 C C . SER A 1 94 ? 3.238 12.730 -6.044 1.00 92.44 94 SER A C 1
ATOM 709 O O . SER A 1 94 ? 3.655 12.849 -7.195 1.00 92.44 94 SER A O 1
ATOM 711 N N . GLU A 1 95 ? 3.439 11.626 -5.325 1.00 90.44 95 GLU A N 1
ATOM 712 C CA . GLU A 1 95 ? 4.208 10.463 -5.793 1.00 90.44 95 GLU A CA 1
ATOM 713 C C . GLU A 1 95 ? 3.371 9.504 -6.641 1.00 90.44 95 GLU A C 1
ATOM 715 O O . GLU A 1 95 ? 3.898 8.725 -7.434 1.00 90.44 95 GLU A O 1
ATOM 720 N N . SER A 1 96 ? 2.051 9.616 -6.520 1.00 94.00 96 SER A N 1
ATOM 721 C CA . SER A 1 96 ? 1.074 8.770 -7.191 1.00 94.00 96 SER A CA 1
ATOM 722 C C . SER A 1 96 ? 0.397 9.528 -8.334 1.00 94.00 96 SER A C 1
ATOM 724 O O . SER A 1 96 ? 0.024 10.695 -8.182 1.00 94.00 96 SER A O 1
ATOM 726 N N . ALA A 1 97 ? 0.182 8.871 -9.478 1.00 96.50 97 ALA A N 1
ATOM 727 C CA . ALA A 1 97 ? -0.667 9.426 -10.537 1.00 96.50 97 ALA A CA 1
ATOM 728 C C . ALA A 1 97 ? -2.149 9.360 -10.140 1.00 96.50 97 ALA A C 1
ATOM 730 O O . ALA A 1 97 ? -2.910 10.289 -10.411 1.00 96.50 97 ALA A O 1
ATOM 731 N N . ASP A 1 98 ? -2.534 8.286 -9.450 1.00 97.00 98 ASP A N 1
ATOM 732 C CA . ASP A 1 98 ? -3.852 8.100 -8.852 1.00 97.00 98 ASP A CA 1
ATOM 733 C C . ASP A 1 98 ? -3.769 7.211 -7.599 1.00 97.00 98 ASP A C 1
ATOM 735 O O . ASP A 1 98 ? -2.765 6.527 -7.399 1.00 97.00 98 ASP A O 1
ATOM 739 N N . LEU A 1 99 ? -4.793 7.240 -6.746 1.00 97.69 99 LEU A N 1
ATOM 740 C CA . LEU A 1 99 ? -4.860 6.469 -5.500 1.00 97.69 99 LEU A CA 1
ATOM 741 C C . LEU A 1 99 ? -6.313 6.082 -5.218 1.00 97.69 99 LEU A C 1
ATOM 743 O O . LEU A 1 99 ? -7.161 6.957 -5.038 1.00 97.69 99 LEU A O 1
ATOM 747 N N . ALA A 1 100 ? -6.603 4.781 -5.171 1.00 97.62 100 ALA A N 1
ATOM 748 C CA . ALA A 1 100 ? -7.979 4.299 -5.096 1.00 97.62 100 ALA A CA 1
ATOM 749 C C . ALA A 1 100 ? -8.113 2.983 -4.326 1.00 97.62 100 ALA A C 1
ATOM 751 O O . ALA A 1 100 ? -7.205 2.147 -4.309 1.00 97.62 100 ALA A O 1
ATOM 752 N N . TRP A 1 101 ? -9.279 2.814 -3.699 1.00 98.12 101 TRP A N 1
ATOM 753 C CA . TRP A 1 101 ? -9.729 1.539 -3.151 1.00 98.12 101 TRP A CA 1
ATOM 754 C C . TRP A 1 101 ? -10.214 0.640 -4.288 1.00 98.12 101 TRP A C 1
ATOM 756 O O . TRP A 1 101 ? -10.974 1.082 -5.151 1.00 98.12 101 TRP A O 1
ATOM 766 N N . TRP A 1 102 ? -9.778 -0.616 -4.272 1.00 98.31 102 TRP A N 1
ATOM 767 C CA . TRP A 1 102 ? -10.197 -1.646 -5.217 1.00 98.31 102 TRP A CA 1
ATOM 768 C C . TRP A 1 102 ? -10.743 -2.860 -4.468 1.00 98.31 102 TRP A C 1
ATOM 770 O O . TRP A 1 102 ? -10.110 -3.279 -3.495 1.00 98.31 102 TRP A O 1
ATOM 780 N N . PRO A 1 103 ? -11.853 -3.473 -4.916 1.00 97.81 103 PRO A N 1
ATOM 781 C CA . PRO A 1 103 ? -12.314 -4.741 -4.360 1.00 97.81 103 PRO A CA 1
ATOM 782 C C . PRO A 1 103 ? -11.222 -5.809 -4.472 1.00 97.81 103 PRO A C 1
ATOM 784 O O . PRO A 1 103 ? -10.591 -5.944 -5.523 1.00 97.81 103 PRO A O 1
ATOM 787 N N . VAL A 1 104 ? -11.004 -6.592 -3.413 1.00 96.88 104 VAL A N 1
ATOM 788 C CA . VAL A 1 104 ? -9.960 -7.640 -3.400 1.00 96.88 104 VAL A CA 1
ATOM 789 C C . VAL A 1 104 ? -10.188 -8.727 -4.457 1.00 96.88 104 VAL A C 1
ATOM 791 O O . VAL A 1 104 ? -9.236 -9.355 -4.913 1.00 96.88 104 VAL A O 1
ATOM 794 N N . ASP A 1 105 ? -11.439 -8.927 -4.872 1.00 95.69 105 ASP A N 1
ATOM 795 C CA . ASP A 1 105 ? -11.879 -9.849 -5.923 1.00 95.69 105 ASP A CA 1
ATOM 796 C C . ASP A 1 105 ? -12.127 -9.157 -7.279 1.00 95.69 105 ASP A C 1
ATOM 798 O O . ASP A 1 105 ? -12.540 -9.803 -8.244 1.00 95.69 105 ASP A O 1
ATOM 802 N N . GLY A 1 106 ? -11.849 -7.855 -7.369 1.00 96.00 106 GLY A N 1
ATOM 803 C CA . GLY A 1 106 ? -12.152 -6.996 -8.514 1.00 96.00 106 GLY A CA 1
ATOM 804 C C . GLY A 1 106 ? -11.020 -6.028 -8.839 1.00 96.00 106 GLY A C 1
ATOM 805 O O . GLY A 1 106 ? -11.266 -4.854 -9.113 1.00 96.00 106 GLY A O 1
ATOM 806 N N . LEU A 1 107 ? -9.779 -6.514 -8.782 1.00 96.06 107 LEU A N 1
ATOM 807 C CA . LEU A 1 107 ? -8.597 -5.717 -9.089 1.00 96.06 107 LEU A CA 1
ATOM 808 C C . LEU A 1 107 ? -8.549 -5.288 -10.565 1.00 96.06 107 LEU A C 1
ATOM 810 O O . LEU A 1 107 ? -9.020 -6.018 -11.445 1.00 96.06 107 LEU A O 1
ATOM 814 N N . PRO A 1 108 ? -7.926 -4.137 -10.869 1.00 94.44 108 PRO A N 1
ATOM 815 C CA . PRO A 1 108 ? -7.751 -3.703 -12.244 1.00 94.44 108 PRO A CA 1
ATOM 816 C C . PRO A 1 108 ? -6.783 -4.642 -12.982 1.00 94.44 108 PRO A C 1
ATOM 818 O O . PRO A 1 108 ? -5.883 -5.243 -12.389 1.00 94.44 108 PRO A O 1
ATOM 821 N N . ALA A 1 109 ? -6.975 -4.791 -14.295 1.00 91.00 109 ALA A N 1
ATOM 822 C CA . ALA A 1 109 ? -6.237 -5.760 -15.115 1.00 91.00 109 ALA A CA 1
ATOM 823 C C . ALA A 1 109 ? -4.720 -5.495 -15.173 1.00 91.00 109 ALA A C 1
ATOM 825 O O . ALA A 1 109 ? -3.935 -6.404 -15.430 1.00 91.00 109 ALA A O 1
ATOM 826 N N . ASP A 1 110 ? -4.316 -4.250 -14.949 1.00 89.38 110 ASP A N 1
ATOM 827 C CA . ASP A 1 110 ? -2.940 -3.765 -14.888 1.00 89.38 110 ASP A CA 1
ATOM 828 C C . ASP A 1 110 ? -2.394 -3.700 -13.451 1.00 89.38 110 ASP A C 1
ATOM 830 O O . ASP A 1 110 ? -1.406 -3.009 -13.199 1.00 89.38 110 ASP A O 1
ATOM 834 N N . SER A 1 111 ? -3.012 -4.413 -12.504 1.00 91.69 111 SER A N 1
ATOM 835 C CA . SER A 1 111 ? -2.490 -4.541 -11.143 1.00 91.69 111 SER A CA 1
ATOM 836 C C . SER A 1 111 ? -1.308 -5.513 -11.053 1.00 91.69 111 SER A C 1
ATOM 838 O O . SER A 1 111 ? -1.280 -6.562 -11.698 1.00 91.69 111 SER A O 1
ATOM 840 N N . ASP A 1 112 ? -0.321 -5.162 -10.231 1.00 89.00 112 ASP A N 1
ATOM 841 C CA . ASP A 1 112 ? 0.821 -6.015 -9.888 1.00 89.00 112 ASP A CA 1
ATOM 842 C C . ASP A 1 112 ? 0.953 -6.058 -8.367 1.00 89.00 112 ASP A C 1
ATOM 844 O O . ASP A 1 112 ? 1.696 -5.291 -7.758 1.00 89.00 112 ASP A O 1
ATOM 848 N N . VAL A 1 113 ? 0.111 -6.886 -7.746 1.00 88.94 113 VAL A N 1
ATOM 849 C CA . VAL A 1 113 ? -0.056 -6.934 -6.292 1.00 88.94 113 VAL A CA 1
ATOM 850 C C . VAL A 1 113 ? -0.144 -8.370 -5.806 1.00 88.94 113 VAL A C 1
ATOM 852 O O . VAL A 1 113 ? -0.743 -9.240 -6.440 1.00 88.94 113 VAL A O 1
ATOM 855 N N . LEU A 1 114 ? 0.442 -8.625 -4.640 1.00 84.94 114 LEU A N 1
ATOM 856 C CA . LEU A 1 114 ? 0.346 -9.913 -3.966 1.00 84.94 114 LEU A CA 1
ATOM 857 C C . LEU A 1 114 ? -0.806 -9.878 -2.956 1.00 84.94 114 LEU A C 1
ATOM 859 O O . LEU A 1 114 ? -0.666 -9.318 -1.871 1.00 84.94 114 LEU A O 1
ATOM 863 N N . LEU A 1 115 ? -1.934 -10.502 -3.295 1.00 85.50 115 LEU A N 1
ATOM 864 C CA . LEU A 1 115 ? -3.022 -10.793 -2.356 1.00 85.50 115 LEU A CA 1
ATOM 865 C C . LEU A 1 115 ? -3.016 -12.291 -2.016 1.00 85.50 115 LEU A C 1
ATOM 867 O O . LEU A 1 115 ? -2.838 -13.123 -2.907 1.00 85.50 115 LEU A O 1
ATOM 871 N N . ARG A 1 116 ? -3.136 -12.627 -0.730 1.00 73.69 116 ARG A N 1
ATOM 872 C CA . ARG A 1 116 ? -3.114 -13.993 -0.193 1.00 73.69 116 ARG A CA 1
ATOM 873 C C . ARG A 1 116 ? -4.256 -14.197 0.783 1.00 73.69 116 ARG A C 1
ATOM 875 O O . ARG A 1 116 ? -4.544 -13.240 1.533 1.00 73.69 116 ARG A O 1
#